Protein AF-A0A6V7WFR7-F1 (afdb_monomer_lite)

Foldseek 3Di:
DQPQQDDPDPDRPDDLLVVLQVVLLVLQCVPQNVPDDSPDDDLVRDDVVPVLSSVSSCLSNPNPSVSRDGVVVSVVSVVPDDD

Organism: Meloidogyne enterolobii (NCBI:txid390850)

Radius of gyration: 13.2 Å; chains: 1; bounding box: 27×29×38 Å

Structure (mmCIF, N/CA/C/O backbone):
data_AF-A0A6V7WFR7-F1
#
_entry.id   AF-A0A6V7WFR7-F1
#
loop_
_atom_site.group_PDB
_atom_site.id
_atom_site.type_symbol
_atom_site.label_atom_id
_atom_site.label_alt_id
_atom_site.label_comp_id
_atom_site.label_asym_id
_atom_site.label_entity_id
_atom_site.label_seq_id
_atom_site.pdbx_PDB_ins_code
_atom_site.Cartn_x
_atom_site.Cartn_y
_atom_site.Cartn_z
_atom_site.occupancy
_atom_site.B_iso_or_equiv
_atom_site.auth_seq_id
_atom_site.auth_comp_id
_atom_site.auth_asym_id
_atom_site.auth_atom_id
_atom_site.pdbx_PDB_model_num
ATOM 1 N N . MET A 1 1 ? 3.290 9.412 -8.086 1.00 74.12 1 MET A N 1
ATOM 2 C CA . MET A 1 1 ? 3.673 8.586 -9.254 1.00 74.12 1 MET A CA 1
ATOM 3 C C . MET A 1 1 ? 4.776 7.634 -8.816 1.00 74.12 1 MET A C 1
ATOM 5 O O . MET A 1 1 ? 5.560 8.041 -7.966 1.00 74.12 1 MET A O 1
ATOM 9 N N . ALA A 1 2 ? 4.810 6.396 -9.321 1.00 82.50 2 ALA A N 1
ATOM 10 C CA . ALA A 1 2 ? 5.869 5.449 -8.962 1.00 82.50 2 ALA A CA 1
ATOM 11 C C . ALA A 1 2 ? 7.253 5.994 -9.386 1.00 82.50 2 ALA A C 1
ATOM 13 O O . ALA A 1 2 ? 7.332 6.617 -10.451 1.00 82.50 2 ALA A O 1
ATOM 14 N N . PRO A 1 3 ? 8.323 5.815 -8.584 1.00 82.38 3 PRO A N 1
ATOM 15 C CA . PRO A 1 3 ? 9.618 6.456 -8.832 1.00 82.38 3 PRO A CA 1
ATOM 16 C C . PRO A 1 3 ? 10.221 6.135 -10.206 1.00 82.38 3 PRO A C 1
ATOM 18 O O . PRO A 1 3 ? 10.824 7.002 -10.835 1.00 82.38 3 PRO A O 1
ATOM 21 N N . GLU A 1 4 ? 10.004 4.917 -10.703 1.00 79.88 4 GLU A N 1
ATOM 22 C CA . GLU A 1 4 ? 10.502 4.441 -11.997 1.00 79.88 4 GLU A CA 1
ATOM 23 C C . GLU A 1 4 ? 9.815 5.077 -13.214 1.00 79.88 4 GLU A C 1
ATOM 25 O O . GLU A 1 4 ? 10.288 4.921 -14.334 1.00 79.88 4 GLU A O 1
ATOM 30 N N . LEU A 1 5 ? 8.703 5.790 -13.013 1.00 75.19 5 LEU A N 1
ATOM 31 C CA . LEU A 1 5 ? 7.980 6.494 -14.076 1.00 75.19 5 LEU A CA 1
ATOM 32 C C . LEU A 1 5 ? 8.417 7.962 -14.212 1.00 75.19 5 LEU A C 1
ATOM 34 O O . LEU A 1 5 ? 7.806 8.719 -14.966 1.00 75.19 5 LEU A O 1
ATOM 38 N N . SER A 1 6 ? 9.429 8.398 -13.455 1.00 70.31 6 SER A N 1
ATOM 39 C CA . SER A 1 6 ? 9.956 9.762 -13.542 1.00 70.31 6 SER A CA 1
ATOM 40 C C . SER A 1 6 ? 10.688 10.008 -14.876 1.00 70.31 6 SER A C 1
ATOM 42 O O . SER A 1 6 ? 11.287 9.113 -15.468 1.00 70.31 6 SER A O 1
ATOM 44 N N . PHE A 1 7 ? 10.571 11.244 -15.371 1.00 57.31 7 PHE A N 1
ATOM 45 C CA . PHE A 1 7 ? 10.736 11.686 -16.769 1.00 57.31 7 PHE A CA 1
ATOM 46 C C . PHE A 1 7 ? 12.126 11.496 -17.421 1.00 57.31 7 PHE A C 1
ATOM 48 O O . PHE A 1 7 ? 12.305 11.876 -18.576 1.00 57.31 7 PHE A O 1
ATOM 55 N N . GLU A 1 8 ? 13.114 10.931 -16.725 1.00 58.38 8 GLU A N 1
ATOM 56 C CA . GLU A 1 8 ? 14.500 10.831 -17.216 1.00 58.38 8 GLU A CA 1
ATOM 57 C C . GLU A 1 8 ? 14.764 9.625 -18.133 1.00 58.38 8 GLU A C 1
ATOM 59 O O . GLU A 1 8 ? 15.825 9.531 -18.745 1.00 58.38 8 GLU A O 1
ATOM 64 N N . SER A 1 9 ? 13.798 8.718 -18.292 1.00 54.84 9 SER A N 1
ATOM 65 C CA . SER A 1 9 ? 13.902 7.587 -19.217 1.00 54.84 9 SER A CA 1
ATOM 66 C C . SER A 1 9 ? 12.917 7.760 -20.376 1.00 54.84 9 SER A C 1
ATOM 68 O O . SER A 1 9 ? 11.712 7.881 -20.178 1.00 54.84 9 SER A O 1
ATOM 70 N N . SER A 1 10 ? 13.420 7.786 -21.615 1.00 54.34 10 SER A N 1
ATOM 71 C CA . SER A 1 10 ? 12.679 8.107 -22.855 1.00 54.34 10 SER A CA 1
ATOM 72 C C . SER A 1 10 ? 11.569 7.109 -23.245 1.00 54.34 10 SER A C 1
ATOM 74 O O . SER A 1 10 ? 11.047 7.146 -24.356 1.00 54.34 10 SER A O 1
ATOM 76 N N . THR A 1 11 ? 11.181 6.228 -22.326 1.00 56.44 11 THR A N 1
ATOM 77 C CA . THR A 1 11 ? 10.055 5.300 -22.428 1.00 56.44 11 THR A CA 1
ATOM 78 C C . THR A 1 11 ? 9.454 5.177 -21.035 1.00 56.44 11 THR A C 1
ATOM 80 O O . THR A 1 11 ? 10.124 4.699 -20.127 1.00 56.44 11 THR A O 1
ATOM 83 N N . VAL A 1 12 ? 8.203 5.596 -20.849 1.00 57.25 12 VAL A N 1
ATOM 84 C CA . VAL A 1 12 ? 7.479 5.391 -19.587 1.00 57.25 12 VAL A CA 1
ATOM 85 C C . VAL A 1 12 ? 7.098 3.912 -19.501 1.00 57.25 12 VAL A C 1
ATOM 87 O O . VAL A 1 12 ? 6.194 3.456 -20.2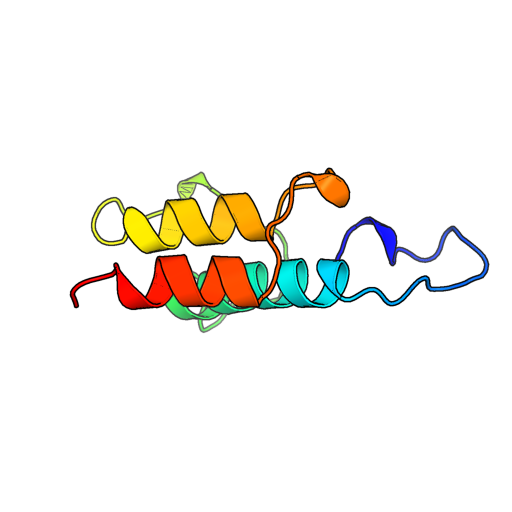02 1.00 57.25 12 VAL A O 1
ATOM 90 N N . TRP A 1 13 ? 7.795 3.140 -18.666 1.00 63.97 13 TRP A N 1
ATOM 91 C CA . TRP A 1 13 ? 7.506 1.717 -18.457 1.00 63.97 13 TRP A CA 1
ATOM 92 C C . TRP A 1 13 ? 6.341 1.544 -17.481 1.00 63.97 13 TRP A C 1
ATOM 94 O O . TRP A 1 13 ? 6.526 1.249 -16.301 1.00 63.97 13 TRP A O 1
ATOM 104 N N . VAL A 1 14 ? 5.116 1.719 -17.980 1.00 70.25 14 VAL A N 1
ATOM 105 C CA . VAL A 1 14 ? 3.904 1.392 -17.218 1.00 70.25 14 VAL A CA 1
ATOM 106 C C . VAL A 1 14 ? 3.902 -0.109 -16.933 1.00 70.25 14 VAL A C 1
ATOM 108 O O . VAL A 1 14 ? 3.923 -0.934 -17.846 1.00 70.25 14 VAL A O 1
ATOM 111 N N . SER A 1 15 ? 3.900 -0.473 -15.653 1.00 85.75 15 SER A N 1
ATOM 112 C CA . SER A 1 15 ? 3.931 -1.865 -15.217 1.00 85.75 15 SER A CA 1
ATOM 113 C C . SER A 1 15 ? 2.836 -2.135 -14.193 1.00 85.75 15 SER A C 1
ATOM 115 O O . SER A 1 15 ? 2.448 -1.251 -13.433 1.00 85.75 15 SER A O 1
ATOM 117 N N . LYS A 1 16 ? 2.415 -3.400 -14.081 1.00 92.88 16 LYS A N 1
ATOM 118 C CA . LYS A 1 16 ? 1.505 -3.844 -13.008 1.00 92.88 16 LYS A CA 1
ATOM 119 C C . LYS A 1 16 ? 2.032 -3.489 -11.608 1.00 92.88 16 LYS A C 1
ATOM 121 O O . LYS A 1 16 ? 1.255 -3.373 -10.671 1.00 92.88 16 LYS A O 1
ATOM 126 N N . LYS A 1 17 ? 3.353 -3.339 -11.446 1.00 94.19 17 LYS A N 1
ATOM 127 C CA . LYS A 1 17 ? 3.997 -2.947 -10.183 1.00 94.19 17 LYS A CA 1
ATOM 128 C C . LYS A 1 17 ? 3.916 -1.441 -9.922 1.00 94.19 17 LYS A C 1
ATOM 130 O O . LYS A 1 17 ? 3.941 -1.035 -8.761 1.00 94.19 17 LYS A O 1
ATOM 135 N N . ALA A 1 18 ? 3.791 -0.620 -10.963 1.00 92.06 18 ALA A N 1
ATOM 136 C CA . ALA A 1 18 ? 3.488 0.797 -10.811 1.00 92.06 18 ALA A CA 1
ATOM 137 C C . ALA A 1 18 ? 2.044 1.002 -10.320 1.00 92.06 18 ALA A C 1
ATOM 139 O O . ALA A 1 18 ? 1.813 1.857 -9.466 1.00 92.06 18 ALA A O 1
ATOM 140 N N . ASP A 1 19 ? 1.096 0.167 -10.766 1.00 93.50 19 ASP A N 1
ATOM 141 C CA . ASP A 1 19 ? -0.277 0.168 -10.236 1.00 93.50 19 ASP A CA 1
ATOM 142 C C . ASP A 1 19 ? -0.304 -0.183 -8.742 1.00 93.50 19 ASP A C 1
ATOM 144 O O . ASP A 1 19 ? -0.992 0.481 -7.969 1.00 93.50 19 ASP A O 1
ATOM 148 N N . VAL A 1 20 ? 0.499 -1.167 -8.312 1.00 96.56 20 VAL A N 1
ATOM 149 C CA . VAL A 1 20 ? 0.646 -1.518 -6.885 1.00 96.56 20 VAL A CA 1
ATOM 150 C C . VAL A 1 20 ? 1.173 -0.334 -6.069 1.00 96.56 20 VAL A C 1
ATOM 152 O O . VAL A 1 20 ? 0.634 -0.036 -5.005 1.00 96.56 20 VAL A O 1
ATOM 155 N N . TYR A 1 21 ? 2.172 0.390 -6.580 1.00 94.69 21 TYR A N 1
ATOM 156 C CA . TYR A 1 21 ? 2.675 1.598 -5.922 1.00 94.69 21 TYR A CA 1
ATOM 157 C C . TYR A 1 21 ? 1.584 2.666 -5.792 1.00 94.69 21 TYR A C 1
ATOM 159 O O . TYR A 1 21 ? 1.337 3.180 -4.700 1.00 94.69 21 TYR A O 1
ATOM 167 N N . SER A 1 22 ? 0.889 2.972 -6.891 1.00 92.44 22 SER A N 1
ATOM 168 C CA . SER A 1 22 ? -0.221 3.934 -6.903 1.00 92.44 22 SER A CA 1
ATOM 169 C C . SER A 1 22 ? -1.338 3.534 -5.938 1.00 92.44 22 SER A C 1
ATOM 171 O O . SER A 1 22 ? -1.913 4.392 -5.267 1.00 92.44 22 SER A O 1
ATOM 173 N N . PHE A 1 23 ? -1.613 2.235 -5.810 1.00 95.44 23 PHE A N 1
ATOM 174 C CA . PHE A 1 23 ? -2.565 1.707 -4.840 1.00 95.44 23 PHE A CA 1
ATOM 175 C C . PHE A 1 23 ? -2.113 1.958 -3.393 1.00 95.44 23 PHE A C 1
ATOM 177 O O . PHE A 1 23 ? -2.897 2.466 -2.593 1.00 95.44 23 PHE A O 1
ATOM 184 N N . GLY A 1 24 ? -0.843 1.695 -3.064 1.00 94.50 24 GLY A N 1
ATOM 185 C CA . GLY A 1 24 ? -0.275 1.987 -1.741 1.00 94.50 24 GLY A CA 1
ATOM 186 C C . GLY A 1 24 ? -0.361 3.469 -1.365 1.00 94.50 24 GLY A C 1
ATOM 187 O O . GLY A 1 24 ? -0.822 3.804 -0.273 1.00 94.50 24 GLY A O 1
ATOM 188 N N . VAL A 1 25 ? -0.011 4.360 -2.301 1.00 91.88 25 VAL A N 1
ATOM 189 C CA . VAL A 1 25 ? -0.184 5.816 -2.137 1.00 91.88 25 VAL A CA 1
ATOM 190 C C . VAL A 1 25 ? -1.655 6.162 -1.902 1.00 91.88 25 VAL A C 1
ATOM 192 O O . VAL A 1 25 ? -1.958 6.952 -1.018 1.00 91.88 25 VAL A O 1
ATOM 195 N N . THR A 1 26 ? -2.578 5.547 -2.647 1.00 91.94 26 THR A N 1
ATOM 196 C CA . THR A 1 26 ? -4.020 5.806 -2.508 1.00 91.94 26 THR A CA 1
ATOM 197 C C . THR A 1 26 ? -4.526 5.442 -1.113 1.00 91.94 26 THR A C 1
ATOM 199 O O . THR A 1 26 ? -5.223 6.245 -0.497 1.00 91.94 26 THR A O 1
ATOM 202 N N . ILE A 1 27 ? -4.146 4.275 -0.576 1.00 92.31 27 ILE A N 1
ATOM 203 C CA . ILE A 1 27 ? -4.508 3.894 0.800 1.00 92.31 27 ILE A CA 1
ATOM 204 C C . ILE A 1 27 ? -3.931 4.906 1.797 1.00 92.31 27 ILE A C 1
ATOM 206 O O . ILE A 1 27 ? -4.654 5.365 2.682 1.00 92.31 27 ILE A O 1
ATOM 210 N N . TYR A 1 28 ? -2.659 5.293 1.646 1.00 91.38 28 TYR A N 1
ATOM 211 C CA . TYR A 1 28 ? -2.044 6.301 2.511 1.00 91.38 28 TYR A CA 1
ATOM 212 C C . TYR A 1 28 ? -2.821 7.622 2.492 1.00 91.38 28 TYR A C 1
ATOM 214 O O . TYR A 1 28 ? -3.154 8.161 3.547 1.00 91.38 28 TYR A O 1
ATOM 222 N N . THR A 1 29 ? -3.160 8.123 1.304 1.00 88.75 29 THR A N 1
ATOM 223 C CA . THR A 1 29 ? -3.932 9.357 1.133 1.00 88.75 29 THR A CA 1
ATOM 224 C C . THR A 1 29 ? -5.299 9.256 1.806 1.00 88.75 29 THR A C 1
ATOM 226 O O . THR A 1 29 ? -5.673 10.169 2.539 1.00 88.75 29 THR A O 1
ATOM 229 N N . LEU A 1 30 ? -6.017 8.142 1.628 1.00 88.94 30 LEU A N 1
ATOM 230 C CA . LEU A 1 30 ? -7.331 7.929 2.243 1.00 88.94 30 LEU A CA 1
ATOM 231 C C . LEU A 1 30 ? -7.277 7.940 3.777 1.00 88.94 30 LEU A C 1
ATOM 233 O O . LEU A 1 30 ? -8.189 8.466 4.410 1.00 88.94 30 LEU A O 1
ATOM 237 N N . LEU A 1 31 ? -6.224 7.376 4.374 1.00 89.06 31 LEU A N 1
ATOM 238 C CA . LEU A 1 31 ? -6.109 7.249 5.830 1.00 89.06 31 LEU A CA 1
ATOM 239 C C . LEU A 1 31 ? -5.483 8.474 6.510 1.00 89.06 31 LEU A C 1
ATOM 241 O O . LEU A 1 31 ? -5.869 8.812 7.628 1.00 89.06 31 LEU A O 1
ATOM 245 N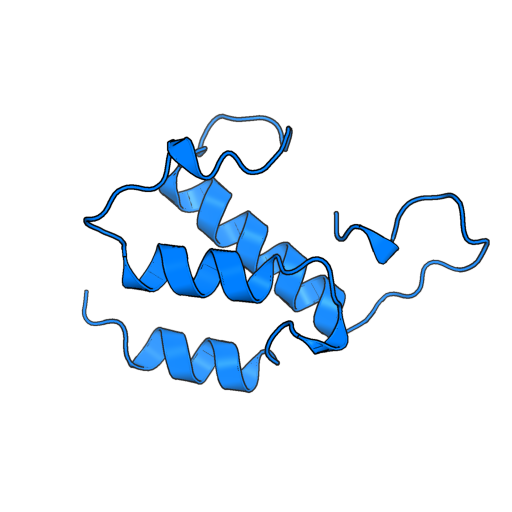 N . TYR A 1 32 ? -4.522 9.135 5.862 1.00 86.25 32 TYR A N 1
ATOM 246 C CA . TYR A 1 32 ? -3.617 10.088 6.522 1.00 86.25 32 TYR A CA 1
ATOM 247 C C . TYR A 1 32 ? -3.539 11.462 5.862 1.00 86.25 32 TYR A C 1
ATOM 249 O O . TYR A 1 32 ? -2.974 12.399 6.432 1.00 86.25 32 TYR A O 1
ATOM 257 N N . SER A 1 33 ? -4.066 11.614 4.650 1.00 77.38 33 SER A N 1
ATOM 258 C CA . SER A 1 33 ? -4.017 12.886 3.927 1.00 77.38 33 SER A CA 1
ATOM 259 C C . SER A 1 33 ? -5.224 13.092 3.018 1.00 77.38 33 SER A C 1
ATOM 261 O O . SER A 1 33 ? -5.054 13.360 1.830 1.00 77.38 33 SER A O 1
ATOM 263 N N . PRO A 1 34 ? -6.457 13.059 3.561 1.00 68.06 34 PRO A N 1
ATOM 264 C CA . PRO A 1 34 ? -7.660 13.251 2.752 1.00 68.06 34 PRO A CA 1
ATOM 265 C C . PRO A 1 34 ? -7.715 14.634 2.076 1.00 68.06 34 PRO A C 1
ATOM 267 O O . PRO A 1 34 ? -8.414 14.799 1.083 1.00 68.06 34 PRO A O 1
ATOM 270 N N . ASN A 1 35 ? -6.953 15.613 2.586 1.00 68.62 35 ASN A N 1
ATOM 271 C CA . ASN A 1 35 ? -6.928 16.998 2.104 1.00 68.62 35 ASN A CA 1
ATOM 272 C C . ASN A 1 35 ? -5.579 17.431 1.493 1.00 68.62 35 ASN A C 1
ATOM 274 O O . ASN A 1 35 ? -5.408 18.616 1.199 1.00 68.62 35 ASN A O 1
ATOM 278 N N . HIS A 1 36 ? -4.588 16.538 1.364 1.00 60.22 36 HIS A N 1
ATOM 279 C CA . HIS A 1 36 ? -3.226 16.942 0.996 1.00 60.22 36 HIS A CA 1
ATOM 280 C C . HIS A 1 36 ? -2.900 16.708 -0.481 1.00 60.22 36 HIS A C 1
ATOM 282 O O . HIS A 1 36 ? -3.359 15.753 -1.106 1.00 60.22 36 HIS A O 1
ATOM 288 N N . LYS A 1 37 ? -2.072 17.608 -1.024 1.00 60.94 37 LYS A N 1
ATOM 289 C CA . LYS A 1 37 ? -1.383 17.439 -2.307 1.00 60.94 37 LYS A CA 1
ATOM 290 C C . LYS A 1 37 ? -0.429 16.244 -2.176 1.00 60.94 37 LYS A C 1
ATOM 292 O O . LYS A 1 37 ? -0.015 15.931 -1.065 1.00 60.94 37 LYS A O 1
ATOM 297 N N . PHE A 1 38 ? -0.126 15.561 -3.280 1.00 61.41 38 PHE A N 1
ATOM 298 C CA . PHE A 1 38 ? 0.678 14.324 -3.363 1.00 61.41 38 PHE A CA 1
ATOM 299 C C . PHE A 1 38 ? 2.168 14.506 -2.978 1.00 61.41 38 PHE A C 1
ATOM 301 O O . PHE A 1 38 ? 3.059 13.899 -3.574 1.00 61.41 38 PHE A O 1
ATOM 308 N N . ASP A 1 39 ? 2.443 15.346 -1.988 1.00 58.47 39 ASP A N 1
ATOM 309 C CA . ASP A 1 39 ? 3.762 15.766 -1.560 1.00 58.47 39 ASP A CA 1
ATOM 310 C C . ASP A 1 39 ? 4.249 14.792 -0.483 1.00 58.47 39 ASP A C 1
ATOM 312 O O . ASP A 1 39 ? 4.185 15.057 0.711 1.00 58.47 39 ASP A O 1
ATOM 316 N N . PHE A 1 40 ? 4.745 13.650 -0.962 1.00 69.25 40 PHE A N 1
ATOM 317 C CA . PHE A 1 40 ? 5.540 12.658 -0.232 1.00 69.25 40 PHE A CA 1
ATOM 318 C C . PHE A 1 40 ? 4.817 11.874 0.883 1.00 69.25 40 PHE A C 1
ATOM 320 O O . PHE A 1 40 ? 3.923 12.351 1.578 1.00 69.25 40 PHE A O 1
ATOM 327 N N . ILE A 1 41 ? 5.209 10.606 1.041 1.00 78.50 41 ILE A N 1
ATOM 328 C CA . ILE A 1 41 ? 4.726 9.756 2.133 1.00 78.50 41 ILE A CA 1
ATOM 329 C C . ILE A 1 41 ? 5.582 10.044 3.362 1.00 78.50 41 ILE A C 1
ATOM 331 O O . ILE A 1 41 ? 6.791 9.828 3.342 1.00 78.50 41 ILE A O 1
ATOM 335 N N . ASP A 1 42 ? 4.941 10.539 4.416 1.00 82.25 42 ASP A N 1
ATOM 336 C CA . ASP A 1 42 ? 5.539 10.738 5.733 1.00 82.25 42 ASP A CA 1
ATOM 337 C C . ASP A 1 42 ? 5.137 9.567 6.637 1.00 82.25 42 ASP A C 1
ATOM 339 O O . ASP A 1 42 ? 3.996 9.493 7.112 1.00 82.25 42 ASP A O 1
ATOM 343 N N . GLU A 1 43 ? 6.070 8.633 6.834 1.00 79.31 43 GLU A N 1
ATOM 344 C CA . GLU A 1 43 ? 5.897 7.459 7.699 1.00 79.31 43 GLU A CA 1
ATOM 345 C C . GLU A 1 43 ? 5.658 7.853 9.165 1.00 79.31 43 GLU A C 1
ATOM 347 O O . GLU A 1 43 ? 4.998 7.119 9.900 1.00 79.31 43 GLU A O 1
ATOM 352 N N . GLY A 1 44 ? 6.093 9.048 9.586 1.00 80.31 44 GLY A N 1
ATOM 353 C CA . GLY A 1 44 ? 5.847 9.581 10.927 1.00 80.31 44 GLY A CA 1
ATOM 354 C C . GLY A 1 44 ? 4.370 9.858 11.223 1.00 80.31 44 GLY A C 1
ATOM 355 O O . GLY A 1 44 ? 3.994 10.011 12.384 1.00 80.31 44 GLY A O 1
ATOM 356 N N . LYS A 1 45 ? 3.509 9.884 10.195 1.00 83.12 45 LYS A N 1
ATOM 357 C CA . LYS A 1 45 ? 2.051 10.048 10.340 1.00 83.12 45 LYS A CA 1
ATOM 358 C C . LYS A 1 45 ? 1.298 8.738 10.551 1.00 83.12 45 LYS A C 1
ATOM 360 O O . LYS A 1 45 ? 0.086 8.772 10.767 1.00 83.12 45 LYS A O 1
ATOM 365 N N . PHE A 1 46 ? 1.968 7.590 10.465 1.00 88.12 46 PHE A N 1
ATOM 366 C CA . PHE A 1 46 ? 1.304 6.302 10.620 1.00 88.12 46 PHE A CA 1
ATOM 367 C C . PHE A 1 46 ? 0.722 6.139 12.021 1.00 88.12 46 PHE A C 1
ATOM 369 O O . PHE A 1 46 ? 1.405 6.270 13.035 1.00 88.12 46 PHE A O 1
ATOM 376 N N . ASN A 1 47 ? -0.565 5.807 12.069 1.00 87.44 47 ASN A N 1
ATOM 377 C CA . ASN A 1 47 ? -1.262 5.541 13.315 1.00 87.44 47 ASN A CA 1
ATOM 378 C C . ASN A 1 47 ? -1.173 4.037 13.625 1.00 87.44 47 ASN A C 1
ATOM 380 O O . ASN A 1 47 ? -1.612 3.238 12.791 1.00 87.44 47 ASN A O 1
ATOM 384 N N . PRO A 1 48 ? -0.677 3.624 14.808 1.00 89.19 48 PRO A N 1
ATOM 385 C CA . PRO A 1 48 ? -0.610 2.214 15.202 1.00 89.19 48 PRO A CA 1
ATOM 386 C C . PRO A 1 48 ? -1.955 1.479 15.134 1.00 89.19 48 PRO A C 1
ATOM 388 O O . PRO A 1 48 ? -1.988 0.280 14.888 1.00 89.19 48 PRO A O 1
ATOM 391 N N . LYS A 1 49 ? -3.086 2.186 15.267 1.00 89.38 49 LYS A N 1
ATOM 392 C CA . LYS A 1 49 ? -4.430 1.600 15.116 1.00 89.38 49 LYS A CA 1
ATOM 393 C C . LYS A 1 49 ? -4.649 0.945 13.745 1.00 89.38 49 LYS A C 1
ATOM 395 O O . LYS A 1 49 ? -5.455 0.030 13.627 1.00 89.38 49 LYS A O 1
ATOM 400 N N . PHE A 1 50 ? -3.946 1.411 12.717 1.00 90.69 50 PHE A N 1
ATOM 401 C CA . PHE A 1 50 ? -4.031 0.887 11.358 1.00 90.69 50 PHE A CA 1
ATOM 402 C C . PHE A 1 50 ? -2.787 0.075 10.979 1.00 90.69 50 PHE A C 1
ATOM 404 O O . PHE A 1 50 ? -2.416 0.055 9.811 1.00 90.69 50 PHE A O 1
ATOM 411 N N . GLU A 1 51 ? -2.133 -0.596 11.934 1.00 91.25 51 GLU A N 1
ATOM 412 C CA . GLU A 1 51 ? -0.877 -1.334 11.720 1.00 91.25 51 GLU A CA 1
ATOM 413 C C . GLU A 1 51 ? -0.900 -2.238 10.476 1.00 91.25 51 GLU A C 1
ATOM 415 O O . GLU A 1 51 ? 0.024 -2.196 9.662 1.00 91.25 51 GLU A O 1
ATOM 420 N N . HIS A 1 52 ? -1.986 -2.989 10.265 1.00 92.38 52 HIS A N 1
ATOM 421 C CA . HIS A 1 52 ? -2.130 -3.836 9.079 1.00 92.38 52 HIS A CA 1
ATOM 422 C C . HIS A 1 52 ? -2.122 -3.038 7.767 1.00 92.38 52 HIS A C 1
ATOM 424 O O . HIS A 1 52 ? -1.473 -3.444 6.801 1.00 92.38 52 HIS A O 1
ATOM 430 N N . PHE A 1 53 ? -2.791 -1.882 7.732 1.00 93.69 53 PHE A N 1
A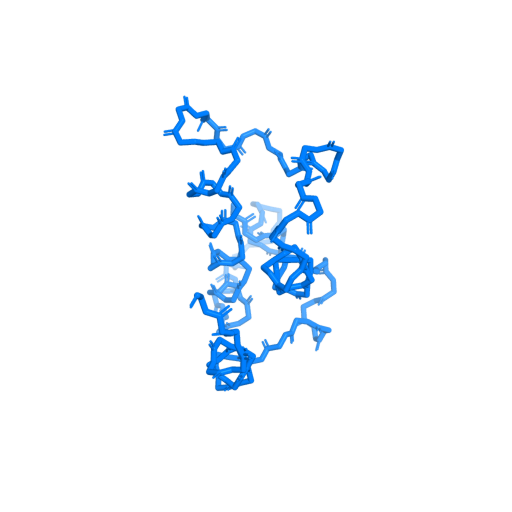TOM 431 C CA . PHE A 1 53 ? -2.749 -0.988 6.576 1.00 93.69 53 PHE A CA 1
ATOM 432 C C . PHE A 1 53 ? -1.391 -0.302 6.438 1.00 93.69 53 PHE A C 1
ATOM 434 O O . PHE A 1 53 ? -0.916 -0.174 5.318 1.00 93.69 53 PHE A O 1
ATOM 441 N N . ASN A 1 54 ? -0.730 0.074 7.535 1.00 93.62 54 ASN A N 1
ATOM 442 C CA . ASN A 1 54 ? 0.610 0.671 7.500 1.00 93.62 54 ASN A CA 1
ATOM 443 C C . ASN A 1 54 ? 1.605 -0.282 6.845 1.00 93.62 54 ASN A C 1
ATOM 445 O O . ASN A 1 54 ? 2.331 0.103 5.931 1.00 93.62 54 ASN A O 1
ATOM 449 N N . ARG A 1 55 ? 1.580 -1.555 7.254 1.00 94.38 55 ARG A N 1
ATOM 450 C CA . ARG A 1 55 ? 2.420 -2.594 6.661 1.00 94.38 55 ARG A CA 1
ATOM 451 C C . ARG A 1 55 ? 2.115 -2.789 5.177 1.00 94.38 55 ARG A C 1
ATOM 453 O O . ARG A 1 55 ? 3.041 -2.857 4.373 1.00 94.38 55 ARG A O 1
ATOM 460 N N . LEU A 1 56 ? 0.833 -2.845 4.808 1.00 95.50 56 LEU A N 1
ATOM 461 C CA . LEU A 1 56 ? 0.423 -2.983 3.410 1.00 95.50 56 LEU A CA 1
ATOM 462 C C . LEU A 1 56 ? 0.870 -1.787 2.558 1.00 95.50 56 LEU A C 1
ATOM 464 O O . LEU A 1 56 ? 1.382 -1.983 1.459 1.00 95.50 56 LEU A O 1
ATOM 468 N N . ILE A 1 57 ? 0.704 -0.561 3.065 1.00 94.88 57 ILE A N 1
ATOM 469 C CA . ILE A 1 57 ? 1.157 0.668 2.407 1.00 94.88 57 ILE A CA 1
ATOM 470 C C . ILE A 1 57 ? 2.656 0.569 2.136 1.00 94.88 57 ILE A C 1
ATOM 472 O O . ILE A 1 57 ? 3.039 0.670 0.974 1.00 94.88 57 ILE A O 1
ATOM 476 N N . LEU A 1 58 ? 3.475 0.306 3.164 1.00 94.69 58 LEU A N 1
ATOM 477 C CA . LEU A 1 58 ? 4.938 0.210 3.048 1.00 94.69 58 LEU A CA 1
ATOM 478 C C . LEU A 1 58 ? 5.374 -0.804 1.988 1.00 94.69 58 LEU A C 1
ATOM 480 O O . LEU A 1 58 ? 6.206 -0.495 1.141 1.00 94.69 58 LEU A O 1
ATOM 484 N N . MET A 1 59 ? 4.762 -1.989 1.981 1.00 95.50 59 MET A N 1
ATOM 485 C CA . MET A 1 59 ? 5.055 -3.013 0.977 1.00 95.50 59 MET A CA 1
ATOM 486 C C . MET A 1 59 ? 4.707 -2.565 -0.448 1.00 95.50 59 MET A C 1
ATOM 488 O O . MET A 1 59 ? 5.441 -2.849 -1.394 1.00 95.50 59 MET A O 1
ATOM 492 N N . CYS A 1 60 ? 3.573 -1.888 -0.625 1.00 96.44 60 CYS A N 1
ATOM 493 C CA . CYS A 1 60 ? 3.122 -1.425 -1.933 1.00 96.44 60 CYS A CA 1
ATOM 494 C C . CYS A 1 60 ? 3.990 -0.285 -2.483 1.00 96.44 60 CYS A C 1
ATOM 496 O O . CYS A 1 60 ? 4.235 -0.243 -3.688 1.00 96.44 60 CYS A O 1
ATOM 498 N N . ILE A 1 61 ? 4.464 0.615 -1.616 1.00 94.12 61 ILE A N 1
ATOM 499 C CA . ILE A 1 61 ? 5.249 1.804 -1.993 1.00 94.12 61 ILE A CA 1
ATOM 500 C C . ILE A 1 61 ? 6.763 1.563 -2.013 1.00 94.12 61 ILE A C 1
ATOM 502 O O . ILE A 1 61 ? 7.533 2.519 -2.121 1.00 94.12 61 ILE A O 1
ATOM 506 N N . GLU A 1 62 ? 7.198 0.308 -1.908 1.00 94.00 62 GLU A N 1
ATOM 507 C CA . GLU A 1 62 ? 8.6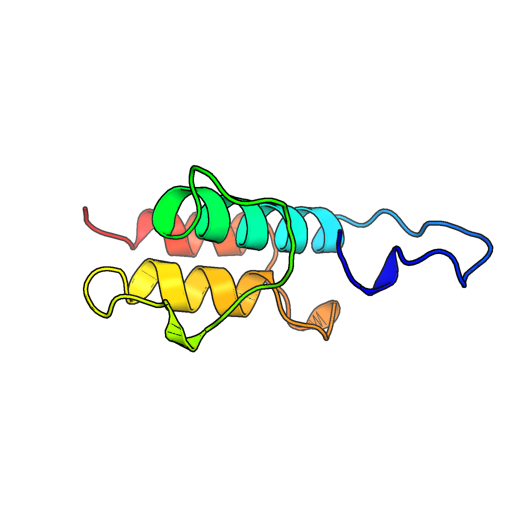13 -0.047 -1.914 1.00 94.00 62 GLU A CA 1
ATOM 508 C C . GLU A 1 62 ? 9.316 0.507 -3.166 1.00 94.00 62 GLU A C 1
ATOM 510 O O . GLU A 1 62 ? 8.786 0.466 -4.285 1.00 94.00 62 GLU A O 1
ATOM 515 N N . LYS A 1 63 ? 10.521 1.053 -2.990 1.00 89.94 63 LYS A N 1
ATOM 516 C CA . LYS A 1 63 ? 11.297 1.650 -4.085 1.00 89.94 63 LYS A CA 1
ATOM 517 C C . LYS A 1 63 ? 11.724 0.580 -5.081 1.00 89.94 63 LYS A C 1
ATOM 519 O O . LYS A 1 63 ? 11.608 0.796 -6.286 1.00 89.94 63 LYS A O 1
ATOM 524 N N . GLU A 1 64 ? 12.156 -0.575 -4.581 1.00 91.38 64 GLU A N 1
ATOM 525 C CA . GLU A 1 64 ? 12.509 -1.725 -5.411 1.00 91.38 64 GLU A CA 1
ATOM 526 C C . GLU A 1 64 ? 11.250 -2.354 -6.032 1.00 91.38 64 GLU A C 1
ATOM 528 O O . GLU A 1 64 ? 10.422 -2.968 -5.356 1.00 91.38 64 GLU A O 1
ATOM 533 N N . VAL A 1 65 ? 11.112 -2.228 -7.355 1.00 91.38 65 VAL A N 1
ATOM 534 C CA . VAL A 1 65 ? 9.924 -2.655 -8.119 1.00 91.38 65 VAL A CA 1
ATOM 535 C C . VAL A 1 65 ? 9.618 -4.139 -7.914 1.00 91.38 65 VAL A C 1
ATOM 537 O O . VAL A 1 65 ? 8.449 -4.533 -7.848 1.00 91.38 65 VAL A O 1
ATOM 540 N N . ARG A 1 66 ? 10.655 -4.979 -7.810 1.00 92.31 66 ARG A N 1
ATOM 541 C CA . ARG A 1 66 ? 10.493 -6.428 -7.622 1.00 92.31 66 ARG A CA 1
ATOM 542 C C . ARG A 1 66 ? 10.045 -6.803 -6.212 1.00 92.31 66 ARG A C 1
ATOM 544 O O . ARG A 1 66 ? 9.428 -7.853 -6.061 1.00 92.31 66 ARG A O 1
ATOM 551 N N . ALA A 1 67 ? 10.331 -5.963 -5.220 1.00 95.00 67 ALA A N 1
ATOM 552 C CA . ALA A 1 67 ? 9.972 -6.193 -3.823 1.00 95.00 67 ALA A CA 1
ATOM 553 C C . ALA A 1 67 ? 8.511 -5.834 -3.517 1.00 95.00 67 ALA A C 1
ATOM 555 O O . ALA A 1 67 ? 7.930 -6.367 -2.572 1.00 95.00 67 ALA A O 1
ATOM 556 N N . ARG A 1 68 ? 7.881 -4.989 -4.345 1.00 96.38 68 ARG A N 1
ATOM 557 C CA . ARG A 1 68 ? 6.438 -4.738 -4.253 1.00 96.38 68 ARG A CA 1
ATOM 558 C C . ARG A 1 68 ? 5.667 -6.045 -4.455 1.00 96.38 68 ARG A C 1
ATOM 560 O O . ARG A 1 68 ? 6.068 -6.851 -5.299 1.00 96.38 68 ARG A O 1
ATOM 567 N N . PRO A 1 69 ? 4.520 -6.250 -3.796 1.00 97.38 69 PRO A N 1
ATOM 568 C CA . PRO A 1 69 ? 3.654 -7.394 -4.057 1.00 97.38 69 PRO A CA 1
ATOM 569 C C . PRO A 1 69 ? 2.988 -7.303 -5.439 1.00 97.38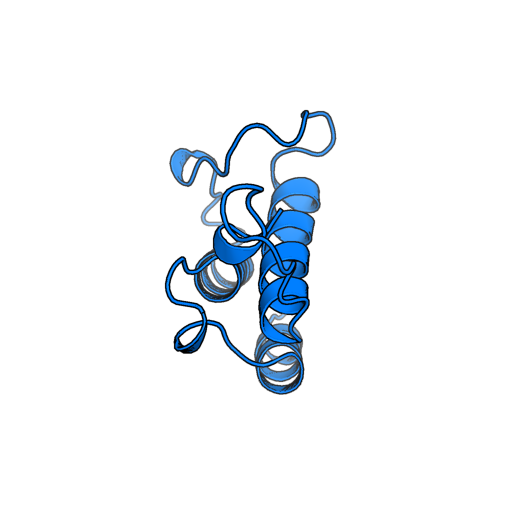 69 PRO A C 1
ATOM 571 O O . PRO A 1 69 ? 3.156 -6.359 -6.215 1.00 97.38 69 PRO A O 1
ATOM 574 N N . THR A 1 70 ? 2.272 -8.345 -5.822 1.00 97.44 70 THR A N 1
ATOM 575 C CA . THR A 1 70 ? 1.289 -8.353 -6.907 1.00 97.44 70 THR A CA 1
ATOM 576 C C . THR A 1 70 ? -0.081 -7.955 -6.363 1.00 97.44 70 THR A C 1
ATOM 578 O O . THR A 1 70 ? -0.348 -8.092 -5.173 1.00 97.44 70 THR A O 1
ATOM 581 N N . MET A 1 71 ? -1.002 -7.532 -7.232 1.00 97.12 71 MET A N 1
ATOM 582 C CA . MET A 1 71 ? -2.372 -7.222 -6.797 1.00 97.12 71 MET A CA 1
ATOM 583 C C . MET A 1 71 ? -3.107 -8.427 -6.182 1.00 97.12 71 MET A C 1
ATOM 585 O O . MET A 1 71 ? -3.944 -8.243 -5.304 1.00 97.12 71 MET A O 1
ATOM 589 N N . ASN A 1 72 ? -2.778 -9.660 -6.586 1.00 97.38 72 ASN A N 1
ATOM 590 C CA . ASN A 1 72 ? -3.346 -10.864 -5.969 1.00 97.38 72 ASN A CA 1
ATOM 591 C C . ASN A 1 72 ? -2.843 -11.059 -4.532 1.00 97.38 72 ASN A C 1
ATOM 593 O O . ASN A 1 72 ? -3.626 -11.416 -3.656 1.00 97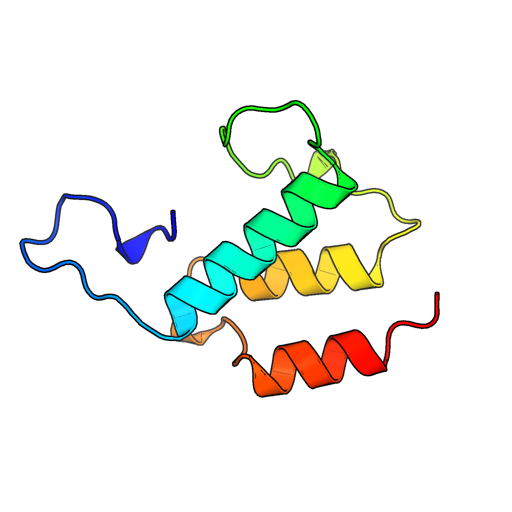.38 72 ASN A O 1
ATOM 597 N N . GLU A 1 73 ? -1.560 -10.793 -4.280 1.00 97.44 73 GLU A N 1
ATOM 598 C CA . GLU A 1 73 ? -0.995 -10.819 -2.925 1.00 97.44 73 GLU A CA 1
ATOM 599 C C . GLU A 1 73 ? -1.582 -9.691 -2.072 1.00 97.44 73 GLU A C 1
ATOM 601 O O . GLU A 1 73 ? -2.016 -9.946 -0.954 1.00 97.44 73 GLU A O 1
ATOM 606 N N . VAL A 1 74 ? -1.705 -8.474 -2.622 1.00 97.38 74 VAL A N 1
ATOM 607 C CA . VAL A 1 74 ? -2.402 -7.341 -1.980 1.00 97.38 74 VAL A CA 1
ATOM 608 C C . VAL A 1 74 ? -3.824 -7.723 -1.571 1.00 97.38 74 VAL A C 1
ATOM 610 O O . VAL A 1 74 ? -4.229 -7.467 -0.440 1.00 97.38 74 VAL A O 1
ATOM 613 N N . LEU A 1 75 ? -4.579 -8.377 -2.458 1.00 95.81 75 LEU A N 1
ATOM 614 C CA . LEU A 1 75 ? -5.920 -8.871 -2.146 1.00 95.81 75 LEU A CA 1
ATOM 615 C C . LEU A 1 75 ? -5.904 -9.910 -1.014 1.00 95.81 75 LEU A C 1
ATOM 617 O O . LEU A 1 75 ? -6.823 -9.925 -0.198 1.00 95.81 75 LEU A O 1
ATOM 621 N N . GLY A 1 76 ? -4.881 -10.766 -0.965 1.00 94.69 76 GLY A N 1
ATOM 622 C CA . GLY A 1 76 ? -4.644 -11.687 0.147 1.00 94.69 76 GLY A CA 1
ATOM 623 C C . GLY A 1 76 ? -4.518 -10.942 1.475 1.00 94.69 76 GLY A C 1
ATOM 624 O O . GLY A 1 76 ? -5.307 -11.196 2.381 1.00 94.69 76 GLY A O 1
ATOM 625 N N . PHE A 1 77 ? -3.628 -9.946 1.545 1.00 92.75 77 PHE A N 1
ATOM 626 C CA . PHE A 1 77 ? -3.455 -9.114 2.740 1.00 92.75 77 PHE A CA 1
ATOM 627 C C . PHE A 1 77 ? -4.753 -8.420 3.157 1.00 92.75 77 PHE A C 1
ATOM 629 O O . PHE A 1 77 ? -5.117 -8.456 4.327 1.00 92.75 77 PHE A O 1
ATOM 636 N N . LEU A 1 78 ? -5.487 -7.824 2.213 1.00 92.69 78 LEU A N 1
ATOM 637 C CA . LEU A 1 78 ? -6.736 -7.114 2.510 1.00 92.69 78 LEU A CA 1
ATOM 638 C C . LEU A 1 78 ? -7.816 -8.024 3.106 1.00 92.69 78 LEU A C 1
ATOM 640 O O . LEU A 1 78 ? -8.580 -7.576 3.955 1.00 92.69 78 LEU A O 1
ATOM 644 N N . LYS A 1 79 ? -7.880 -9.293 2.691 1.00 92.94 79 LYS A N 1
ATOM 645 C CA . LYS A 1 79 ? -8.830 -10.273 3.245 1.00 92.94 79 LYS A CA 1
ATOM 646 C C . LYS A 1 79 ? -8.504 -10.675 4.684 1.00 92.94 79 LYS A C 1
ATOM 648 O O . LYS A 1 79 ? -9.394 -11.137 5.392 1.00 92.94 79 LYS A O 1
ATOM 653 N N . GLU A 1 80 ? -7.251 -10.529 5.105 1.00 87.69 80 GLU A N 1
ATOM 654 C CA . GLU A 1 80 ? -6.807 -10.841 6.467 1.00 87.69 80 GLU A CA 1
ATOM 655 C C . GLU A 1 80 ? -7.068 -9.693 7.450 1.00 87.69 80 GLU A C 1
ATOM 657 O O . GLU A 1 80 ? -7.137 -9.922 8.660 1.00 87.69 80 GLU A O 1
ATOM 662 N N . ILE A 1 81 ? -7.257 -8.467 6.951 1.00 85.69 81 ILE A N 1
ATOM 663 C CA . ILE A 1 81 ? -7.583 -7.310 7.784 1.00 85.69 81 ILE A CA 1
ATOM 664 C C . ILE A 1 81 ? -9.015 -7.456 8.298 1.00 85.69 81 ILE A C 1
ATOM 666 O O . ILE A 1 81 ? -9.984 -7.333 7.550 1.00 85.69 81 ILE A O 1
ATOM 670 N N . LYS A 1 82 ? -9.149 -7.689 9.604 1.00 71.50 82 LYS A N 1
ATOM 671 C CA . LYS A 1 82 ? -10.432 -7.607 10.305 1.00 71.50 82 LYS A CA 1
ATOM 672 C C . LYS A 1 82 ? -10.663 -6.154 10.715 1.00 71.50 82 LYS A C 1
ATOM 674 O O . LYS A 1 82 ? -9.844 -5.594 11.442 1.00 71.50 82 LYS A O 1
ATOM 679 N N . VAL A 1 83 ? -11.740 -5.560 10.204 1.00 62.81 83 VAL A N 1
ATOM 680 C CA . VAL A 1 83 ? -12.206 -4.204 10.547 1.00 62.81 83 VAL A CA 1
ATOM 681 C C . VAL A 1 83 ? -13.155 -4.269 11.734 1.00 62.81 83 VAL A C 1
ATOM 683 O O . VAL A 1 83 ? -13.975 -5.215 11.760 1.00 62.81 83 VAL A O 1
#

InterPro domains:
  IPR000719 Protein kinase domain [PS50011] (1-78)
  IPR011009 Protein kinase-like domain superfamily [SSF56112] (1-80)

pLDDT: mean 84.46, std 12.96, range [54.34, 97.44]

Secondary structure (DSSP, 8-state):
--GGGSTTSSS----HHHHHHHHHHHHHHHHH-TT--S----GGG--GGGHHHHHHHHHHT-SSTTTS--HHHHHHHHHH---

Sequence (83 aa):
MAPELSFESSTVWVSKKADVYSFGVTIYTLLYSPNHKFDFIDEGKFNPKFEHFNRLILMCIEKEVRARPTMNEVLGFLKEIKV